Protein AF-A0A0G0MRQ7-F1 (afdb_monomer_lite)

Structure (mmCIF, N/CA/C/O backbone):
data_AF-A0A0G0MRQ7-F1
#
_entry.id   AF-A0A0G0MRQ7-F1
#
loop_
_atom_site.group_PDB
_atom_site.id
_atom_site.type_symbol
_atom_site.label_atom_id
_atom_site.label_alt_id
_atom_site.label_comp_id
_atom_site.label_asym_id
_atom_site.label_entity_id
_atom_site.label_seq_id
_atom_site.pdbx_PDB_ins_code
_atom_site.Cartn_x
_atom_site.Cartn_y
_atom_site.Cartn_z
_atom_site.occupancy
_atom_site.B_iso_or_equiv
_atom_site.auth_seq_id
_atom_site.auth_comp_id
_atom_site.auth_asym_id
_atom_site.auth_atom_id
_atom_site.pdbx_PDB_model_num
ATOM 1 N N . MET A 1 1 ? -23.542 10.786 10.173 1.00 56.75 1 MET A N 1
ATOM 2 C CA . MET A 1 1 ? -22.125 10.412 10.370 1.00 56.75 1 MET A CA 1
ATOM 3 C C . MET A 1 1 ? -21.681 9.729 9.090 1.00 56.75 1 MET A C 1
ATOM 5 O O . MET A 1 1 ? -22.322 8.759 8.710 1.00 56.75 1 MET A O 1
ATOM 9 N N . ASN A 1 2 ? -20.707 10.291 8.375 1.00 78.00 2 ASN A N 1
ATOM 10 C CA . ASN A 1 2 ? -20.376 9.851 7.017 1.00 78.00 2 ASN A CA 1
ATOM 11 C C . ASN A 1 2 ? -19.235 8.833 7.043 1.00 78.00 2 ASN A C 1
ATOM 13 O O . ASN A 1 2 ? -18.301 8.967 7.832 1.00 78.00 2 ASN A O 1
ATOM 17 N N . SER A 1 3 ? -19.309 7.831 6.171 1.00 75.00 3 SER A N 1
ATOM 18 C CA . SER A 1 3 ? -18.261 6.826 5.992 1.00 75.00 3 SER A CA 1
ATOM 19 C C . SER A 1 3 ? -17.490 7.125 4.711 1.00 75.00 3 SER A C 1
ATOM 21 O O . SER A 1 3 ? -18.095 7.298 3.655 1.00 75.00 3 SER A O 1
ATOM 23 N N . TYR A 1 4 ? -16.163 7.186 4.806 1.00 79.31 4 TYR A N 1
ATOM 24 C CA . TYR A 1 4 ? -15.279 7.485 3.681 1.00 79.31 4 TYR A CA 1
ATOM 25 C C . TYR A 1 4 ? -14.325 6.322 3.428 1.00 79.31 4 TYR A C 1
ATOM 27 O O . TYR A 1 4 ? -13.857 5.681 4.368 1.00 79.31 4 TYR A O 1
ATOM 35 N N . TYR A 1 5 ? -14.015 6.089 2.154 1.00 78.88 5 TYR A N 1
ATOM 36 C CA . TYR A 1 5 ? -13.005 5.129 1.723 1.00 78.88 5 TYR A CA 1
ATOM 37 C C . TYR A 1 5 ? -11.812 5.885 1.147 1.00 78.88 5 TYR A C 1
ATOM 39 O O . TYR A 1 5 ? -11.940 6.591 0.148 1.00 78.88 5 TYR A O 1
ATOM 47 N N . LEU A 1 6 ? -10.650 5.734 1.780 1.00 79.56 6 LEU A N 1
ATOM 48 C CA . LEU A 1 6 ? -9.392 6.303 1.309 1.00 79.56 6 LEU A CA 1
ATOM 49 C C . LEU A 1 6 ? -8.545 5.186 0.695 1.00 79.56 6 LEU A C 1
ATOM 51 O O . LEU A 1 6 ? -8.182 4.241 1.388 1.00 79.56 6 LEU A O 1
ATOM 55 N N . THR A 1 7 ? -8.216 5.307 -0.592 1.00 80.12 7 THR A N 1
ATOM 56 C CA . THR A 1 7 ? -7.289 4.393 -1.280 1.00 80.12 7 THR A CA 1
ATOM 57 C C . THR A 1 7 ? -6.041 5.168 -1.679 1.00 80.12 7 THR A C 1
ATOM 59 O O . THR A 1 7 ? -6.139 6.196 -2.348 1.00 80.12 7 THR A O 1
ATOM 62 N N . LEU A 1 8 ? -4.869 4.689 -1.260 1.00 76.44 8 LEU A N 1
ATOM 63 C CA . LEU A 1 8 ? -3.577 5.303 -1.560 1.00 76.44 8 LEU A CA 1
ATOM 64 C C . LEU A 1 8 ? -2.706 4.302 -2.319 1.00 76.44 8 LEU A C 1
ATOM 66 O O . LEU A 1 8 ? -2.486 3.191 -1.844 1.00 76.44 8 LEU A O 1
ATOM 70 N N . VAL A 1 9 ? -2.199 4.720 -3.478 1.00 77.81 9 VAL A N 1
ATOM 71 C CA . VAL A 1 9 ? -1.212 3.965 -4.261 1.00 77.81 9 VAL A CA 1
ATOM 72 C C . VAL A 1 9 ? 0.170 4.495 -3.902 1.00 77.81 9 VAL A C 1
ATOM 74 O O . VAL A 1 9 ? 0.417 5.703 -3.971 1.00 77.81 9 VAL A O 1
ATOM 77 N N . LEU A 1 10 ? 1.061 3.601 -3.481 1.00 73.69 10 LEU A N 1
ATOM 78 C CA . LEU A 1 10 ? 2.427 3.941 -3.093 1.00 73.69 10 LEU A CA 1
ATOM 79 C C . LEU A 1 10 ? 3.384 3.545 -4.216 1.00 73.69 10 LEU A C 1
ATOM 81 O O . LEU A 1 10 ? 3.110 2.637 -4.992 1.00 73.69 10 LEU A O 1
ATOM 85 N N . LYS A 1 11 ? 4.517 4.243 -4.316 1.00 73.75 11 LYS A N 1
ATOM 86 C CA . LYS A 1 11 ? 5.548 3.881 -5.294 1.00 73.75 11 LYS A CA 1
ATOM 87 C C . LYS A 1 11 ? 6.099 2.479 -4.976 1.00 73.75 11 LYS A C 1
ATOM 89 O O . LYS A 1 11 ? 6.347 2.209 -3.800 1.00 73.75 11 LYS A O 1
ATOM 94 N N . PRO A 1 12 ? 6.362 1.630 -5.985 1.00 68.06 12 PRO A N 1
ATOM 95 C CA . PRO A 1 12 ? 6.888 0.284 -5.794 1.00 68.06 12 PRO A CA 1
ATOM 96 C C . PRO A 1 12 ? 8.349 0.291 -5.315 1.00 68.06 12 PR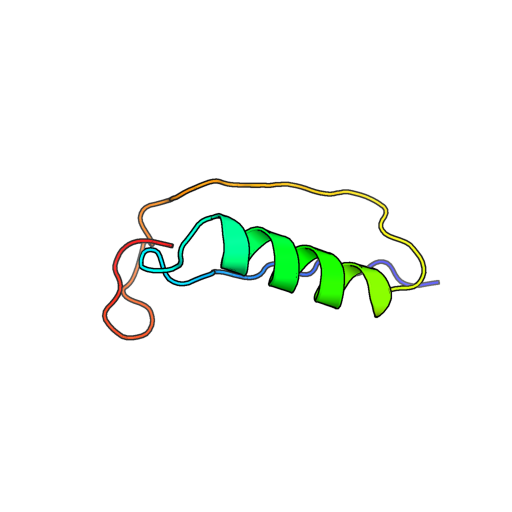O A C 1
ATOM 98 O O . PRO A 1 12 ? 8.776 -0.670 -4.693 1.00 68.06 12 PRO A O 1
ATOM 101 N N . ASP A 1 13 ? 9.089 1.386 -5.536 1.00 64.69 13 ASP A N 1
ATOM 102 C CA . ASP A 1 13 ? 10.479 1.571 -5.080 1.00 64.69 13 ASP A CA 1
ATOM 103 C C . ASP A 1 13 ? 10.611 1.980 -3.595 1.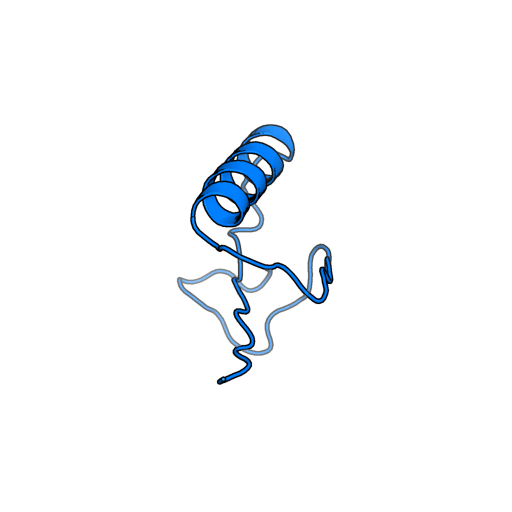00 64.69 13 ASP A C 1
ATOM 105 O O . ASP A 1 13 ? 11.688 2.380 -3.159 1.00 64.69 13 ASP A O 1
ATOM 109 N N . MET A 1 14 ? 9.529 1.962 -2.805 1.00 63.53 14 MET A N 1
ATOM 110 C CA . MET A 1 14 ? 9.610 2.283 -1.373 1.00 63.53 14 MET A CA 1
ATOM 111 C C . MET A 1 14 ? 9.953 1.051 -0.532 1.00 63.53 14 MET A C 1
ATOM 113 O O . MET A 1 14 ? 9.262 0.035 -0.594 1.00 63.53 14 MET A O 1
ATOM 117 N N . GLU A 1 15 ? 10.967 1.182 0.327 1.00 68.31 15 GLU A N 1
ATOM 118 C CA . GLU A 1 15 ? 11.306 0.185 1.346 1.00 68.31 15 GLU A CA 1
ATOM 119 C C . GLU A 1 15 ? 10.126 -0.093 2.296 1.00 68.31 15 GLU A C 1
ATOM 121 O O . GLU A 1 15 ? 9.404 0.813 2.725 1.00 68.31 15 GLU A O 1
ATOM 126 N N . GLU A 1 16 ? 9.963 -1.360 2.695 1.00 66.69 16 GLU A N 1
ATOM 127 C CA . GLU A 1 16 ? 8.870 -1.817 3.569 1.00 66.69 16 GLU A CA 1
ATOM 128 C C . GLU A 1 16 ? 8.799 -1.074 4.911 1.00 66.69 16 GLU A C 1
ATOM 130 O O . GLU A 1 16 ? 7.711 -0.909 5.470 1.00 66.69 16 GLU A O 1
ATOM 135 N N . LYS A 1 17 ? 9.941 -0.599 5.423 1.00 68.88 17 LYS A N 1
ATOM 136 C CA . LYS A 1 17 ? 10.013 0.190 6.662 1.00 68.88 17 LYS A CA 1
ATOM 137 C C . LYS A 1 17 ? 9.324 1.544 6.506 1.00 68.88 17 LYS A C 1
ATOM 139 O O . LYS A 1 17 ? 8.437 1.874 7.289 1.00 68.88 17 LYS A O 1
ATOM 144 N N . VAL A 1 18 ? 9.648 2.264 5.433 1.00 72.81 18 VAL A N 1
ATOM 145 C CA . VAL A 1 18 ? 9.056 3.573 5.114 1.00 72.81 18 VAL A CA 1
ATOM 146 C C . VAL A 1 18 ? 7.558 3.433 4.822 1.00 72.81 18 VAL A C 1
ATOM 148 O O . VAL A 1 18 ? 6.753 4.269 5.234 1.00 72.81 18 VAL A O 1
ATOM 151 N N . ARG A 1 19 ? 7.151 2.332 4.172 1.00 70.88 19 ARG A N 1
ATOM 152 C CA . ARG A 1 19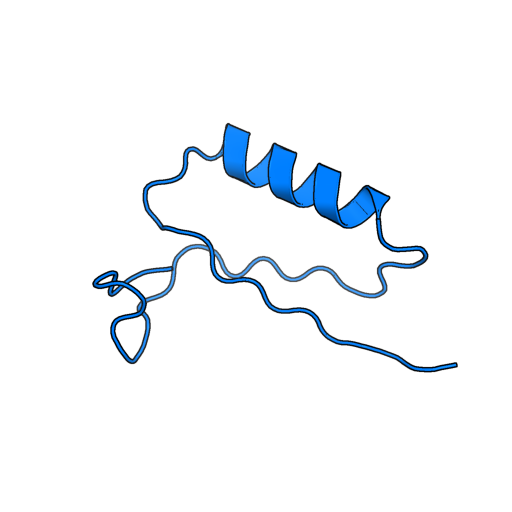 ? 5.735 2.023 3.915 1.00 70.88 19 ARG A CA 1
ATOM 153 C C . ARG A 1 19 ? 4.931 1.907 5.213 1.00 70.88 19 ARG A C 1
ATOM 155 O O . ARG A 1 19 ? 3.835 2.462 5.293 1.00 70.88 19 ARG A O 1
ATOM 162 N N . LYS A 1 20 ? 5.464 1.206 6.220 1.00 72.00 20 LYS A N 1
ATOM 163 C CA . LYS A 1 20 ? 4.799 1.028 7.522 1.00 72.00 20 LYS A CA 1
ATOM 164 C C . LYS A 1 20 ? 4.729 2.330 8.318 1.00 72.00 20 LYS A C 1
ATOM 166 O O . LYS A 1 20 ? 3.657 2.648 8.825 1.00 72.00 20 LYS A O 1
ATOM 171 N N . GLU A 1 21 ? 5.804 3.114 8.352 1.00 78.44 21 GLU A N 1
ATOM 172 C CA . GLU A 1 21 ? 5.815 4.412 9.046 1.00 78.44 21 GLU A CA 1
ATOM 173 C C . GLU A 1 21 ? 4.790 5.397 8.467 1.00 78.44 21 GLU A C 1
ATOM 175 O O . GLU A 1 21 ? 4.074 6.065 9.215 1.00 78.44 21 GLU A O 1
ATOM 180 N N . LEU A 1 22 ? 4.655 5.458 7.137 1.00 74.69 22 LEU A N 1
ATOM 181 C CA . LEU A 1 22 ? 3.648 6.302 6.486 1.00 74.69 22 LEU A CA 1
ATOM 182 C C . LEU A 1 22 ? 2.223 5.853 6.820 1.00 74.69 22 LEU A C 1
ATOM 184 O O . LEU A 1 22 ? 1.369 6.693 7.110 1.00 74.69 22 LEU A O 1
ATOM 188 N N . LEU A 1 23 ? 1.972 4.541 6.814 1.00 74.88 23 LEU A N 1
ATOM 189 C CA . LEU A 1 23 ? 0.689 3.961 7.217 1.00 74.88 23 LEU A CA 1
ATOM 190 C C . LEU A 1 23 ? 0.354 4.302 8.674 1.00 74.88 23 LEU A C 1
ATOM 192 O O . LEU A 1 23 ? -0.760 4.742 8.952 1.00 74.88 23 LEU A O 1
ATOM 196 N N . GLU A 1 24 ? 1.308 4.171 9.596 1.00 78.19 24 GLU A N 1
ATOM 197 C CA . GLU A 1 24 ? 1.114 4.542 11.002 1.00 78.19 24 GLU A CA 1
ATOM 198 C C . GLU A 1 24 ? 0.884 6.048 11.187 1.00 78.19 24 GLU A C 1
ATOM 200 O O . GLU A 1 24 ? 0.002 6.451 11.950 1.00 78.19 24 GLU A O 1
ATOM 205 N N . GLY A 1 25 ? 1.619 6.891 10.457 1.00 79.38 25 GLY A N 1
ATOM 206 C CA . GLY A 1 25 ? 1.424 8.341 10.459 1.00 79.38 25 GLY A CA 1
ATOM 207 C C . GLY A 1 25 ? 0.052 8.761 9.923 1.00 79.38 25 GLY A C 1
ATOM 208 O O . GLY A 1 25 ? -0.547 9.708 10.436 1.00 79.38 25 GLY A O 1
ATOM 209 N N . LEU A 1 26 ? -0.473 8.042 8.928 1.00 75.44 26 LEU A N 1
ATOM 210 C CA . LEU A 1 26 ? -1.820 8.246 8.397 1.00 75.44 26 LEU A CA 1
ATOM 211 C C . LEU A 1 26 ? -2.889 7.803 9.397 1.00 75.44 26 LEU A C 1
ATOM 213 O O . LEU A 1 26 ? -3.799 8.583 9.665 1.00 75.44 26 LEU A O 1
ATOM 217 N N . LYS A 1 27 ? -2.759 6.619 10.011 1.00 74.31 27 LYS A N 1
ATOM 218 C CA . LYS A 1 27 ? -3.719 6.124 11.018 1.00 74.31 27 LYS A CA 1
ATOM 219 C C . LYS A 1 27 ? -3.915 7.100 12.172 1.00 74.31 27 LYS A C 1
ATOM 221 O O . LYS A 1 27 ? -5.047 7.334 12.569 1.00 74.31 27 LYS A O 1
ATOM 226 N N . LYS A 1 28 ? -2.836 7.721 12.661 1.00 77.38 28 LYS A N 1
ATOM 227 C CA . LYS A 1 28 ? -2.895 8.706 13.757 1.00 77.38 28 LYS A CA 1
ATOM 228 C C . LYS A 1 28 ? -3.715 9.959 13.428 1.00 77.38 28 LYS A C 1
ATOM 230 O O . LYS A 1 28 ? -4.116 10.663 14.346 1.00 77.38 28 LYS A O 1
ATOM 235 N N . LYS A 1 29 ? -3.944 10.262 12.144 1.00 77.25 29 LYS A N 1
ATOM 236 C CA . LYS A 1 29 ? -4.735 11.424 11.706 1.00 77.25 29 LYS A CA 1
ATOM 237 C C . LYS A 1 29 ? -6.227 11.121 11.540 1.00 77.25 29 LYS A C 1
ATOM 239 O O . LYS A 1 29 ? -6.988 12.055 11.306 1.00 77.25 29 LYS A O 1
ATOM 244 N N . PHE A 1 30 ? -6.646 9.856 11.633 1.00 75.31 30 PHE A N 1
ATOM 245 C CA . PHE A 1 30 ? -8.043 9.453 11.475 1.00 75.31 30 PHE A CA 1
ATOM 246 C C . PHE A 1 30 ? -8.619 8.938 12.795 1.00 75.31 30 PHE A C 1
ATOM 248 O O . PHE A 1 30 ? -7.996 8.139 13.483 1.00 75.31 30 PHE A O 1
ATOM 255 N N . ASP A 1 31 ? -9.837 9.375 13.115 1.00 70.12 31 ASP A N 1
ATOM 256 C CA . ASP A 1 31 ? -10.502 9.079 14.392 1.00 70.12 31 ASP A CA 1
ATOM 257 C C . ASP A 1 31 ? -10.894 7.599 14.537 1.00 70.12 31 ASP A C 1
ATOM 259 O O . ASP A 1 31 ? -10.705 6.978 15.581 1.00 70.12 31 ASP A O 1
ATOM 263 N N . LYS A 1 32 ? -11.463 7.008 13.475 1.00 69.38 32 LYS A N 1
ATOM 264 C CA . LYS A 1 32 ? -12.000 5.642 13.515 1.00 69.38 32 LYS A CA 1
ATOM 265 C C . LYS A 1 32 ? -11.766 4.905 12.202 1.00 69.38 32 LYS A C 1
ATOM 267 O O . LYS A 1 32 ? -12.459 5.132 11.211 1.00 69.38 32 LYS A O 1
ATOM 272 N N . VAL A 1 33 ? -10.802 3.989 12.208 1.00 68.44 33 VAL A N 1
ATOM 273 C CA . VAL A 1 33 ? -10.537 3.085 11.083 1.00 68.44 33 VAL A CA 1
ATOM 274 C C . VAL A 1 33 ? -11.493 1.896 11.182 1.00 68.44 33 VAL A C 1
ATOM 276 O O . VAL A 1 33 ? -11.433 1.123 12.132 1.00 68.44 33 VAL A O 1
ATOM 279 N N . ILE A 1 34 ? -12.415 1.778 10.224 1.00 68.88 34 ILE A N 1
ATOM 280 C CA . ILE A 1 34 ? -13.433 0.709 10.206 1.00 68.88 34 ILE A CA 1
ATOM 281 C C . ILE A 1 34 ? -1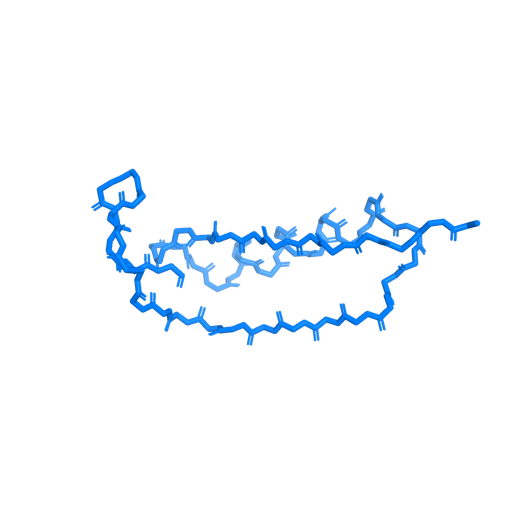2.893 -0.557 9.530 1.00 68.88 34 ILE A C 1
ATOM 283 O O . ILE A 1 34 ? -13.249 -1.666 9.920 1.00 68.88 34 ILE A O 1
ATOM 287 N N . LYS A 1 35 ? -12.039 -0.401 8.513 1.00 70.50 35 LYS A N 1
ATOM 288 C CA . LYS A 1 35 ? -11.464 -1.513 7.758 1.00 70.50 35 LYS A CA 1
ATOM 289 C C . LYS A 1 35 ? -10.099 -1.129 7.199 1.00 70.50 35 LYS A C 1
ATOM 291 O O . LYS A 1 35 ? -9.935 -0.024 6.685 1.00 70.50 35 LYS A O 1
ATOM 296 N N . GLU A 1 36 ? -9.155 -2.060 7.274 1.00 69.12 36 GLU A N 1
ATOM 297 C CA . GLU A 1 36 ? -7.847 -1.963 6.631 1.00 69.12 36 GLU A CA 1
ATOM 298 C C . GLU A 1 36 ? -7.714 -3.055 5.576 1.00 69.12 36 GLU A C 1
ATOM 300 O O . GLU A 1 36 ? -8.002 -4.219 5.850 1.00 69.12 36 GLU A O 1
ATOM 305 N N . ASP A 1 37 ? -7.288 -2.677 4.374 1.00 73.06 37 ASP A N 1
ATOM 306 C CA . ASP A 1 37 ? -7.121 -3.593 3.248 1.00 73.06 37 ASP A CA 1
ATOM 307 C C . ASP A 1 37 ? -5.765 -3.300 2.588 1.00 73.06 37 ASP A C 1
ATOM 309 O O . ASP A 1 37 ? -5.520 -2.189 2.112 1.00 73.06 37 ASP A O 1
ATOM 313 N N . LEU A 1 38 ? -4.845 -4.270 2.632 1.00 74.62 38 LEU A N 1
ATOM 314 C CA . LEU A 1 38 ? -3.483 -4.128 2.112 1.00 74.62 38 LEU A CA 1
ATOM 315 C C . LEU A 1 38 ? -3.347 -4.936 0.818 1.00 74.62 38 LEU A C 1
ATOM 317 O O . LEU A 1 38 ? -3.340 -6.162 0.840 1.00 74.62 38 LEU A O 1
ATOM 321 N N . TRP A 1 39 ? -3.237 -4.247 -0.319 1.00 73.06 39 TRP A N 1
ATOM 322 C CA . TRP A 1 39 ? -3.319 -4.877 -1.647 1.00 73.06 39 TRP A CA 1
ATOM 323 C C . TRP A 1 39 ? -1.983 -5.329 -2.247 1.00 73.06 39 TRP A C 1
ATOM 325 O O . TRP A 1 39 ? -1.966 -5.881 -3.345 1.00 73.06 39 TRP A O 1
ATOM 335 N N . GLY A 1 40 ? -0.873 -5.151 -1.527 1.00 75.38 40 GLY A N 1
ATOM 336 C CA . GLY A 1 40 ? 0.446 -5.582 -1.988 1.00 75.38 40 GLY A CA 1
ATOM 337 C C . GLY A 1 40 ? 0.976 -4.708 -3.120 1.00 75.38 40 GLY A C 1
ATOM 338 O O . GLY A 1 40 ? 0.934 -3.485 -2.999 1.00 75.38 40 GLY A O 1
ATOM 339 N N . LEU A 1 41 ? 1.536 -5.344 -4.146 1.00 75.06 41 LEU A N 1
ATOM 340 C CA . LEU A 1 41 ? 2.116 -4.723 -5.334 1.00 75.06 41 LEU A CA 1
ATOM 341 C C . LEU A 1 41 ? 1.297 -5.229 -6.528 1.00 75.06 41 LEU A C 1
ATOM 343 O O . LEU A 1 41 ? 1.237 -6.439 -6.759 1.00 75.06 41 LEU A O 1
ATOM 347 N N . ARG A 1 42 ? 0.605 -4.333 -7.229 1.00 77.12 42 ARG A N 1
ATOM 348 C CA . ARG A 1 42 ? -0.272 -4.652 -8.361 1.00 77.12 42 ARG A CA 1
ATOM 349 C C . ARG A 1 42 ? 0.196 -3.921 -9.611 1.00 77.12 42 ARG A C 1
ATOM 351 O O . ARG A 1 42 ? 0.713 -2.808 -9.549 1.00 77.12 42 ARG A O 1
ATOM 358 N N . ASP A 1 43 ? -0.005 -4.551 -10.761 1.00 74.19 43 ASP A N 1
ATOM 359 C CA . ASP A 1 43 ? 0.157 -3.872 -12.041 1.00 74.19 43 ASP A CA 1
ATOM 360 C C . ASP A 1 43 ? -0.977 -2.851 -12.214 1.00 74.19 43 ASP A C 1
ATOM 362 O O . ASP A 1 43 ? -2.165 -3.164 -12.079 1.00 74.19 43 ASP A O 1
ATOM 366 N N . LEU A 1 44 ? -0.603 -1.599 -12.471 1.00 76.62 44 LEU A N 1
ATOM 367 C CA . LEU A 1 44 ? -1.533 -0.511 -12.732 1.00 76.62 44 LEU A CA 1
ATOM 368 C C . LEU A 1 44 ? -1.971 -0.595 -14.195 1.00 76.62 44 LEU A C 1
ATOM 370 O O . LEU A 1 44 ? -1.139 -0.657 -15.097 1.00 76.62 44 LEU A O 1
ATOM 374 N N . ALA A 1 45 ? -3.282 -0.535 -14.443 1.00 78.38 45 ALA A N 1
ATOM 375 C CA . ALA A 1 45 ? -3.838 -0.580 -15.799 1.00 78.38 45 ALA A CA 1
ATOM 376 C C . ALA A 1 45 ? -3.347 0.573 -16.700 1.00 78.38 45 ALA A C 1
ATOM 378 O O . ALA A 1 45 ? -3.429 0.487 -17.923 1.00 78.38 45 ALA A O 1
ATOM 379 N N . TYR A 1 46 ? -2.840 1.653 -16.101 1.00 78.56 46 TYR A N 1
ATOM 380 C CA . TYR A 1 46 ? -2.229 2.781 -16.792 1.00 78.56 46 TYR A CA 1
ATOM 381 C C . TYR A 1 46 ? -1.058 3.347 -15.973 1.00 78.56 46 TYR A C 1
ATOM 383 O O . TYR A 1 46 ? -1.063 3.262 -14.742 1.00 78.56 46 TYR A O 1
ATOM 391 N N . PRO A 1 47 ? -0.045 3.943 -16.627 1.00 73.44 47 PRO A N 1
ATOM 392 C CA . PRO A 1 47 ? 1.129 4.452 -15.933 1.00 73.44 47 PRO A CA 1
ATOM 393 C C . PRO A 1 47 ? 0.797 5.710 -15.120 1.00 73.44 47 PRO A C 1
ATOM 395 O O . PRO A 1 47 ? 0.455 6.755 -15.675 1.00 73.44 47 PRO A O 1
ATOM 398 N N . ILE A 1 48 ? 0.985 5.648 -13.801 1.00 77.88 48 ILE A N 1
ATOM 399 C CA . ILE A 1 48 ? 0.897 6.815 -12.913 1.00 77.88 48 ILE A CA 1
ATOM 400 C C . ILE A 1 48 ? 2.321 7.292 -12.636 1.00 77.88 48 ILE A C 1
ATOM 402 O O . ILE A 1 48 ? 3.146 6.543 -12.123 1.00 77.88 48 ILE A O 1
ATOM 406 N N . LYS A 1 49 ? 2.653 8.539 -13.005 1.00 72.69 49 LYS A N 1
ATOM 407 C CA . LYS A 1 49 ? 4.023 9.094 -12.880 1.00 72.69 49 LYS A CA 1
ATOM 408 C C . LYS A 1 49 ? 5.114 8.182 -13.481 1.00 72.69 49 LYS A C 1
ATOM 410 O O . LYS A 1 49 ? 6.200 8.068 -12.920 1.00 72.69 49 LYS A O 1
ATOM 415 N N . LYS A 1 50 ? 4.826 7.559 -14.633 1.00 68.69 50 LYS A N 1
ATOM 416 C CA . LYS A 1 50 ? 5.701 6.596 -15.340 1.00 68.6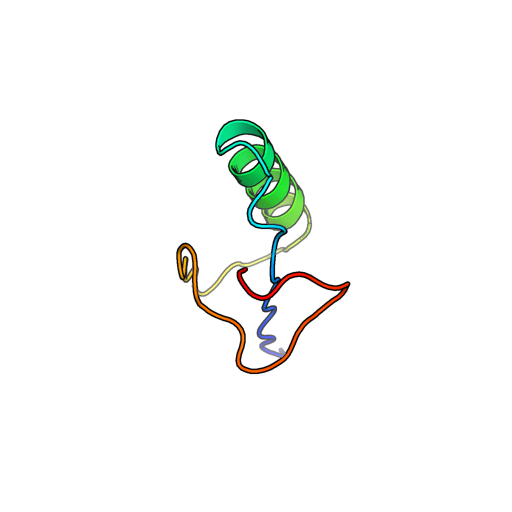9 50 LYS A CA 1
ATOM 417 C C . LYS A 1 50 ? 5.965 5.281 -14.588 1.00 68.69 50 LYS A C 1
ATOM 419 O O . LYS A 1 50 ? 6.827 4.519 -15.009 1.00 68.69 50 LYS A O 1
ATOM 424 N N . GLN A 1 51 ? 5.221 4.994 -13.521 1.00 63.09 51 GLN A N 1
ATOM 425 C CA . GLN A 1 51 ? 5.258 3.704 -12.841 1.00 63.09 51 GLN A CA 1
ATOM 426 C C . GLN A 1 51 ? 4.062 2.862 -13.281 1.00 63.09 51 GLN A C 1
ATOM 428 O O . GLN A 1 51 ? 2.919 3.318 -13.265 1.00 63.09 51 GLN A O 1
ATOM 433 N N . THR A 1 52 ? 4.349 1.642 -13.721 1.00 63.25 52 THR A N 1
ATOM 434 C CA . THR A 1 52 ? 3.372 0.640 -14.172 1.00 63.25 52 THR A CA 1
ATOM 435 C C . THR A 1 52 ? 2.947 -0.308 -13.055 1.00 63.25 52 THR A C 1
ATOM 437 O O . THR A 1 52 ? 2.080 -1.146 -13.266 1.00 63.25 52 THR A O 1
ATOM 440 N N . LYS A 1 53 ? 3.535 -0.167 -11.862 1.00 61.53 53 LYS A N 1
ATOM 441 C CA . LYS A 1 53 ? 3.299 -1.009 -10.687 1.00 61.53 53 LYS A CA 1
ATOM 442 C C . LYS A 1 53 ? 3.111 -0.132 -9.449 1.00 61.53 53 LYS A C 1
ATOM 444 O O . LYS A 1 53 ? 3.800 0.883 -9.342 1.00 61.53 53 LYS A O 1
ATOM 449 N N . GLY A 1 54 ? 2.212 -0.505 -8.539 1.00 59.28 54 GLY A N 1
ATOM 450 C CA . GLY A 1 54 ? 1.912 0.243 -7.308 1.00 59.28 54 GLY A CA 1
ATOM 451 C C . GLY A 1 54 ? 1.005 -0.494 -6.334 1.00 59.28 54 GLY A C 1
ATOM 452 O O . GLY A 1 54 ? 0.582 -1.625 -6.655 1.00 59.28 54 GLY A O 1
#

Radius of gyration: 12.98 Å; chains: 1; bounding box: 33×17×31 Å

Organism: NCBI:txid1618432

Foldseek 3Di:
DDDDDDDDDDAPPDDPVVVVVVVVVVVVVDDDDPDDDDDDKDQDPDQDVNDRID

Secondary structure (DSSP, 8-state):
--------PPPTTS-HHHHHHHHHHHHTT-S---------S-EEEEEETTEEE-

InterPro domains:
  IPR000529 Small ribosomal subunit protein bS6 [PF01250] (4-54)
  IPR014717 Translation elongation factor EF1B/small ribosomal subunit protein bS6 [G3DSA:3.30.70.60] (1-54)
  IPR020814 Small ribosomal subunit protein bS6, pl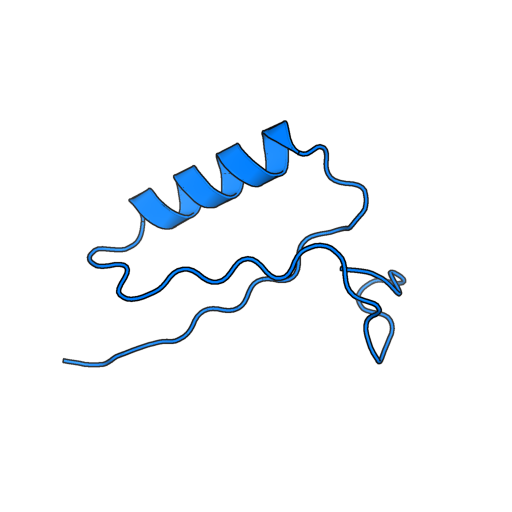astid/chloroplast [cd00473] (4-54)
  IPR020815 Small ribosomal subunit protein bS6, conserved site [PS01048] (40-49)
  IPR035980 Small ribosomal subunit protein bS6 superfamily [SSF54995] (1-54)

Sequence (54 aa):
MNSYYLTLVLKPDMEEKVRKELLEGLKKKFDKVIKEDLWGLRDLAYPIKKQTKG

pLDDT: mean 72.64, std 5.53, range [56.75, 80.12]